Protein AF-A0AAN8IFZ0-F1 (afdb_monomer)

Mean predicted aligned error: 12.13 Å

Secondary structure (DSSP, 8-state):
-HHHHHHHHHHHHHH------S-HHHHT----S-HHHHHHHTS--SS------SS-TT-TTTT---GGGHHHHHHHHHHHHHHHHHHHHHHHHHHHHHTTS--PPPP--SSS-TT----SSTTHHHHHHH-TTHHHHSHHHHHHH-TTTTT--

InterPro domains:
  IPR000834 Peptidase M14, carboxypeptidase A [PF00246] (3-79)
  IPR000834 Peptidase M14, carboxypeptidase A [PS52035] (1-88)
  IPR003582 ShKT domain [PF01549] (116-153)
  IPR003582 ShKT domain [PS51670] (117-153)

pLDDT: mean 87.09, std 14.47, range [45.53, 98.75]

Nearest PDB structures (foldseek):
  1cps-assembly1_A  TM=9.658E-01  e=1.098E-03  Bos taurus
  1bav-assembly1_A  TM=9.737E-01  e=1.878E-03  Bos taurus
  7eqz-assembly1_A  TM=9.122E-01  e=1.313E-03  Aedes aegypti

Sequence (153 aa):
YDVGKKAARALEKVYGTKYVVGSGADTLYPASGGSEDWAKHAGGVKYVYLLELRPDEKNWDGFILGESELVPTARETWEGVKVVASAVLDRAKRRVETVDAPTAKRFRFGDGTEGSCYDLRHACKRWVSERPDLCRSVPIFMRENCAYSCGQC

Radius of gyration: 19.37 Å; Cα contacts (8 Å, |Δi|>4): 124; chains: 1; bounding box: 39×29×60 Å

Organism: Trichostrongylus colubriformis (NCBI:txid6319)

Solvent-accessible surface area (backbone atoms only — not comparable to full-atom values): 9373 Å² total; per-residue (Å²): 109,68,65,56,54,52,12,38,53,43,18,21,70,69,80,66,55,83,68,89,80,74,52,61,53,78,70,75,51,81,78,81,89,48,69,54,57,43,38,38,63,80,63,60,41,88,85,68,80,85,83,86,67,80,55,61,92,86,45,91,59,46,84,72,70,62,77,86,48,50,62,58,51,52,55,24,49,47,44,19,49,52,46,47,52,50,53,52,52,55,48,55,55,50,53,62,59,54,76,79,51,84,89,75,86,80,91,71,65,38,98,65,53,93,88,53,61,40,44,77,40,93,55,33,60,56,52,42,71,78,35,77,59,45,55,71,79,41,44,69,64,31,54,74,32,16,16,44,62,58,67,74,108

Structure (mmCIF, N/CA/C/O backbone):
data_AF-A0AAN8IFZ0-F1
#
_entry.id   AF-A0AAN8IFZ0-F1
#
loop_
_atom_site.group_PDB
_atom_site.id
_atom_site.type_symbol
_atom_site.label_atom_id
_atom_site.label_alt_id
_atom_site.label_comp_id
_atom_site.label_asym_id
_atom_site.label_entity_id
_atom_site.label_seq_id
_atom_site.pdbx_PDB_ins_code
_atom_site.Cartn_x
_atom_site.Cartn_y
_atom_site.Cartn_z
_atom_site.occupancy
_atom_site.B_iso_or_equiv
_atom_site.auth_seq_id
_atom_site.auth_comp_id
_atom_site.auth_asym_id
_atom_site.auth_atom_id
_atom_site.pdbx_PDB_model_num
ATOM 1 N N . TYR A 1 1 ? -2.164 1.411 -8.840 1.00 87.38 1 TYR A N 1
ATOM 2 C CA . TYR A 1 1 ? -2.540 0.984 -7.475 1.00 87.38 1 TYR A CA 1
ATOM 3 C C . TYR A 1 1 ? -4.020 1.246 -7.138 1.00 87.38 1 TYR A C 1
ATOM 5 O O . TYR A 1 1 ? -4.310 1.650 -6.021 1.00 87.38 1 TYR A O 1
ATOM 13 N N . ASP A 1 2 ? -4.986 1.021 -8.045 1.00 95.62 2 ASP A N 1
ATOM 14 C CA . ASP A 1 2 ? -6.397 1.400 -7.786 1.00 95.62 2 ASP A CA 1
ATOM 15 C C . ASP A 1 2 ? -7.014 0.676 -6.572 1.00 95.62 2 ASP A C 1
ATOM 17 O O . ASP A 1 2 ? -7.508 1.325 -5.653 1.00 95.62 2 ASP A O 1
ATOM 21 N N . VAL A 1 3 ? -6.894 -0.657 -6.516 1.00 97.81 3 VAL A N 1
ATOM 22 C CA . VAL A 1 3 ? -7.397 -1.468 -5.389 1.00 97.81 3 VAL A CA 1
ATOM 23 C C . VAL A 1 3 ? -6.746 -1.060 -4.063 1.00 97.81 3 VAL A C 1
ATOM 25 O O . VAL A 1 3 ? -7.451 -0.884 -3.077 1.00 97.81 3 VAL A O 1
ATOM 28 N N . GLY A 1 4 ? -5.430 -0.815 -4.050 1.00 97.75 4 GLY A N 1
ATOM 29 C CA . GLY A 1 4 ? -4.721 -0.356 -2.847 1.00 97.75 4 GLY A CA 1
ATOM 30 C C . GLY A 1 4 ? -5.204 1.018 -2.369 1.00 97.75 4 GLY A C 1
ATOM 31 O O . GLY A 1 4 ? -5.483 1.198 -1.191 1.00 97.75 4 GLY A O 1
ATOM 32 N N . LYS A 1 5 ? -5.413 1.973 -3.287 1.00 98.25 5 LYS A N 1
ATOM 33 C CA . LYS A 1 5 ? -5.970 3.296 -2.951 1.00 98.25 5 LYS A CA 1
ATOM 34 C C . LYS A 1 5 ? -7.407 3.206 -2.424 1.00 98.25 5 LYS A C 1
ATOM 36 O O . LYS A 1 5 ? -7.789 3.991 -1.564 1.00 98.25 5 LYS A O 1
ATOM 41 N N . LYS A 1 6 ? -8.218 2.275 -2.938 1.00 98.56 6 LYS A N 1
ATOM 42 C CA . LYS A 1 6 ? -9.567 2.007 -2.411 1.00 98.56 6 LYS A CA 1
ATOM 43 C C . LYS A 1 6 ? -9.509 1.407 -1.005 1.00 98.56 6 LYS A C 1
ATOM 45 O O . LYS A 1 6 ? -10.280 1.843 -0.159 1.00 98.56 6 LYS A O 1
ATOM 50 N N . ALA A 1 7 ? -8.591 0.472 -0.762 1.00 98.69 7 ALA A N 1
ATOM 51 C CA . ALA A 1 7 ? -8.379 -0.131 0.551 1.00 98.69 7 ALA A CA 1
ATOM 52 C C . ALA A 1 7 ? -7.940 0.913 1.591 1.00 98.69 7 ALA A C 1
ATOM 54 O O . ALA A 1 7 ? -8.575 1.020 2.634 1.00 98.69 7 ALA A O 1
ATOM 55 N N . ALA A 1 8 ? -6.952 1.755 1.266 1.00 98.44 8 ALA A N 1
ATOM 56 C CA . ALA A 1 8 ? -6.500 2.836 2.148 1.00 98.44 8 ALA A CA 1
ATOM 57 C C . ALA A 1 8 ? -7.627 3.826 2.492 1.00 98.44 8 ALA A C 1
ATOM 59 O O . ALA A 1 8 ? -7.792 4.187 3.650 1.00 98.44 8 ALA A O 1
ATOM 60 N N . ARG A 1 9 ? -8.471 4.201 1.519 1.00 98.69 9 ARG A N 1
ATOM 61 C CA . ARG A 1 9 ? -9.651 5.048 1.783 1.00 98.69 9 ARG A CA 1
ATOM 62 C C . ARG A 1 9 ? -10.714 4.366 2.644 1.00 98.69 9 ARG A C 1
ATOM 64 O O . ARG A 1 9 ? -11.462 5.057 3.324 1.00 98.69 9 ARG A O 1
ATOM 71 N N . ALA A 1 10 ? -10.869 3.046 2.549 1.00 98.75 10 ALA A N 1
ATOM 72 C CA . ALA A 1 10 ? -11.825 2.314 3.380 1.00 98.75 10 ALA A CA 1
ATOM 73 C C . ALA A 1 10 ? -11.352 2.265 4.837 1.00 98.75 10 ALA A C 1
ATOM 75 O O . ALA A 1 10 ? -12.145 2.529 5.734 1.00 98.75 10 ALA A O 1
ATOM 76 N N . LEU A 1 11 ? -10.055 2.022 5.036 1.00 98.56 11 LEU A N 1
ATOM 77 C CA . LEU A 1 11 ? -9.378 2.109 6.327 1.00 98.56 11 LEU A CA 1
ATOM 78 C C . LEU A 1 11 ? -9.510 3.518 6.931 1.00 98.56 11 LEU A C 1
ATOM 80 O O . LEU A 1 11 ? -10.009 3.664 8.045 1.00 98.56 11 LEU A O 1
ATOM 84 N N . GLU A 1 12 ? -9.156 4.561 6.172 1.00 98.50 12 GLU A N 1
ATOM 85 C CA . GLU A 1 12 ? -9.192 5.963 6.623 1.00 98.50 12 GLU A CA 1
ATOM 86 C C . GLU A 1 12 ? -10.583 6.389 7.115 1.00 98.50 12 GLU A C 1
ATOM 88 O O . GLU A 1 12 ? -10.699 7.158 8.062 1.00 98.50 12 GLU A O 1
ATOM 93 N N . LYS A 1 13 ? -11.663 5.858 6.533 1.00 98.62 13 LYS A N 1
ATOM 94 C CA . LYS A 1 13 ? -13.037 6.192 6.943 1.00 98.62 13 LYS A CA 1
ATOM 95 C C . LYS A 1 13 ? -13.406 5.740 8.357 1.00 98.62 13 LYS A C 1
ATOM 97 O O . LYS A 1 13 ? -14.404 6.233 8.873 1.00 98.62 13 LYS A O 1
ATOM 102 N N . VAL A 1 14 ? -12.667 4.805 8.959 1.00 98.44 14 VAL A N 1
ATOM 103 C CA . VAL A 1 14 ? -12.999 4.277 10.292 1.00 98.44 14 VAL A CA 1
ATOM 104 C C . VAL A 1 14 ? -12.571 5.253 11.386 1.00 98.44 14 VAL A C 1
ATOM 106 O O . VAL A 1 14 ? -13.395 5.639 12.212 1.00 98.44 14 VAL A O 1
ATOM 109 N N . TYR A 1 15 ? -11.301 5.670 11.373 1.00 98.12 15 TYR A N 1
ATOM 110 C CA . TYR A 1 15 ? -10.709 6.511 12.425 1.00 98.12 15 TYR A CA 1
ATOM 111 C C . TYR A 1 15 ? -9.914 7.719 11.902 1.00 98.12 15 TYR A C 1
ATOM 113 O O . TYR A 1 15 ? -9.351 8.466 12.694 1.00 98.12 15 TYR A O 1
ATOM 121 N N . GLY A 1 16 ? -9.853 7.937 10.586 1.00 97.94 16 GLY A N 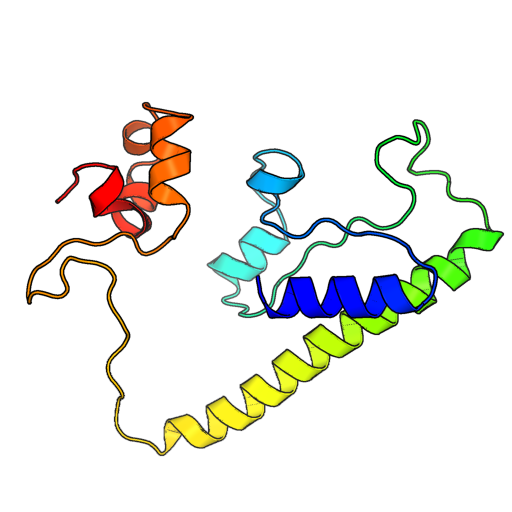1
ATOM 122 C CA . GLY A 1 16 ? -9.093 9.030 9.969 1.00 97.94 16 GLY A CA 1
ATOM 123 C C . GLY A 1 16 ? -7.606 8.739 9.746 1.00 97.94 16 GLY A C 1
ATOM 124 O O . GLY A 1 16 ? -6.882 9.629 9.298 1.00 97.94 16 GLY A O 1
ATOM 125 N N . THR A 1 17 ? -7.136 7.521 10.036 1.00 97.81 17 THR A N 1
ATOM 126 C CA . THR A 1 17 ? -5.735 7.120 9.833 1.00 97.81 17 THR A CA 1
ATOM 127 C C . THR A 1 17 ? -5.381 7.110 8.353 1.00 97.81 17 THR A C 1
ATOM 129 O O . THR A 1 17 ? -6.074 6.502 7.536 1.00 97.81 17 THR A O 1
ATOM 132 N N . LYS A 1 18 ? -4.271 7.757 7.997 1.00 96.56 18 LYS A N 1
ATOM 133 C CA . LYS A 1 18 ? -3.860 7.931 6.602 1.00 96.56 18 LYS A CA 1
ATOM 134 C C . LYS A 1 18 ? -2.711 7.002 6.257 1.00 96.56 18 LYS A C 1
ATOM 136 O O . LYS A 1 18 ? -1.632 7.121 6.821 1.00 96.56 18 LYS A O 1
ATOM 141 N N . TYR A 1 19 ? -2.942 6.127 5.285 1.00 96.38 19 TYR A N 1
ATOM 142 C CA . TYR A 1 19 ? -1.922 5.233 4.743 1.00 96.38 19 TYR A CA 1
ATOM 143 C C . TYR A 1 19 ? -1.427 5.748 3.393 1.00 96.38 19 TYR A C 1
ATOM 145 O O . TYR A 1 19 ? -2.210 6.198 2.550 1.00 96.38 19 TYR A O 1
ATOM 153 N N . VAL A 1 20 ? -0.121 5.630 3.165 1.00 94.88 20 VAL A N 1
ATOM 154 C CA . VAL A 1 20 ? 0.505 5.900 1.867 1.00 94.88 20 VAL A CA 1
ATOM 155 C C . VAL A 1 20 ? 0.437 4.634 1.009 1.00 94.88 20 VAL A C 1
ATOM 157 O O . VAL A 1 20 ? 0.594 3.523 1.501 1.00 94.88 20 VAL A O 1
ATOM 160 N N . VAL A 1 21 ? 0.173 4.786 -0.293 1.00 96.44 21 VAL A N 1
ATOM 161 C CA . VAL A 1 21 ? 0.052 3.654 -1.227 1.00 96.44 21 VAL A CA 1
ATOM 162 C C . VAL A 1 21 ? 1.020 3.820 -2.394 1.00 96.44 21 VAL A C 1
ATOM 164 O O . VAL A 1 21 ? 0.865 4.742 -3.199 1.00 96.44 21 VAL A O 1
ATOM 167 N N . GLY A 1 22 ? 1.931 2.862 -2.557 1.00 93.19 22 GLY A N 1
ATOM 168 C CA . GLY A 1 22 ? 2.889 2.790 -3.662 1.00 93.19 22 GLY A CA 1
ATOM 169 C C . GLY A 1 22 ? 3.602 1.437 -3.711 1.00 93.19 22 GLY A C 1
ATOM 170 O O . GLY A 1 22 ? 3.106 0.465 -3.141 1.00 93.19 22 GLY A O 1
ATOM 171 N N . SER A 1 23 ? 4.714 1.352 -4.444 1.00 91.62 23 SER A N 1
ATOM 172 C CA . SER A 1 23 ? 5.625 0.207 -4.315 1.00 91.62 23 SER A CA 1
ATOM 173 C C . SER A 1 23 ? 6.502 0.386 -3.077 1.00 91.62 23 SE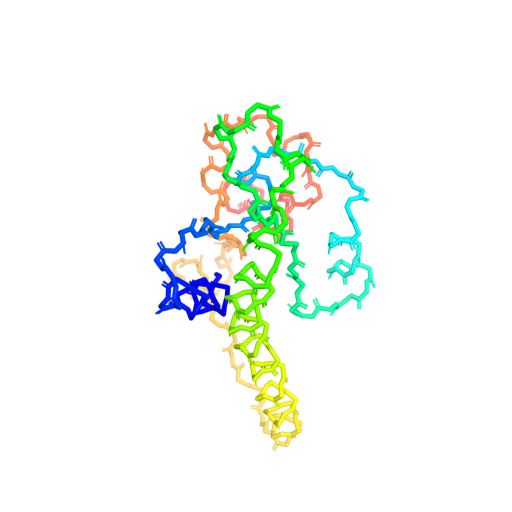R A C 1
ATOM 175 O O . SER A 1 23 ? 6.746 1.526 -2.692 1.00 91.62 23 SER A O 1
ATOM 177 N N . GLY A 1 24 ? 7.021 -0.704 -2.499 1.00 89.31 24 GLY A N 1
ATOM 178 C CA . GLY A 1 24 ? 7.938 -0.612 -1.354 1.00 89.31 24 GLY A CA 1
ATOM 179 C C . GLY A 1 24 ? 9.147 0.285 -1.643 1.00 89.31 24 GLY A C 1
ATOM 180 O O . GLY A 1 24 ? 9.499 1.124 -0.821 1.00 89.31 24 GLY A O 1
ATOM 181 N N . ALA A 1 25 ? 9.686 0.209 -2.865 1.00 86.25 25 ALA A N 1
ATOM 182 C CA . ALA A 1 25 ? 10.773 1.075 -3.314 1.00 86.25 25 ALA A CA 1
ATOM 183 C C . ALA A 1 25 ? 10.396 2.568 -3.369 1.00 86.25 25 ALA A C 1
ATOM 185 O O . ALA A 1 25 ? 11.254 3.407 -3.112 1.00 86.25 25 ALA A O 1
ATOM 186 N N . ASP A 1 26 ? 9.142 2.900 -3.702 1.00 84.38 26 ASP A N 1
ATOM 187 C CA . ASP A 1 26 ? 8.673 4.290 -3.791 1.00 84.38 26 ASP A CA 1
ATOM 188 C C . ASP A 1 26 ? 8.237 4.863 -2.431 1.00 84.38 26 ASP A C 1
ATOM 190 O O . ASP A 1 26 ? 8.277 6.078 -2.252 1.00 84.38 26 ASP A O 1
ATOM 194 N N . THR A 1 27 ? 7.734 4.026 -1.515 1.00 88.50 27 THR A N 1
ATOM 195 C CA . THR A 1 27 ? 7.139 4.481 -0.243 1.00 88.50 27 THR A CA 1
ATOM 196 C C . THR A 1 27 ? 8.056 4.341 0.958 1.00 88.50 27 THR A C 1
ATOM 198 O O . THR A 1 27 ? 7.840 5.039 1.938 1.00 88.50 27 THR A O 1
ATOM 201 N N . LEU A 1 28 ? 9.028 3.433 0.898 1.00 87.12 28 LEU A N 1
ATOM 202 C CA . LEU A 1 28 ? 9.994 3.195 1.965 1.00 87.12 28 LEU A CA 1
ATOM 203 C C . LEU A 1 28 ? 11.400 3.422 1.407 1.00 87.12 28 LEU A C 1
ATOM 205 O O . LEU A 1 28 ? 11.941 4.522 1.475 1.00 87.12 28 LEU A O 1
ATOM 209 N N . TYR A 1 29 ? 11.979 2.379 0.821 1.00 83.75 29 TYR A N 1
ATOM 210 C CA . TYR A 1 29 ? 13.287 2.393 0.186 1.00 83.75 29 TYR A CA 1
ATOM 211 C C . TYR A 1 29 ? 13.432 1.149 -0.704 1.00 83.75 29 TYR A C 1
ATOM 213 O O . TYR A 1 29 ? 12.734 0.151 -0.500 1.00 83.75 29 TYR A O 1
ATOM 221 N N . PRO A 1 30 ? 14.326 1.166 -1.707 1.00 86.44 30 PRO A N 1
ATOM 222 C CA . PRO A 1 30 ? 14.614 -0.022 -2.499 1.00 86.44 30 PRO A CA 1
ATOM 223 C C . PRO A 1 30 ? 15.175 -1.149 -1.623 1.00 86.44 30 PRO A C 1
ATOM 225 O O . PRO A 1 30 ? 16.239 -1.006 -1.024 1.00 86.44 30 PRO A O 1
ATOM 228 N N . ALA A 1 31 ? 14.481 -2.281 -1.603 1.00 87.88 3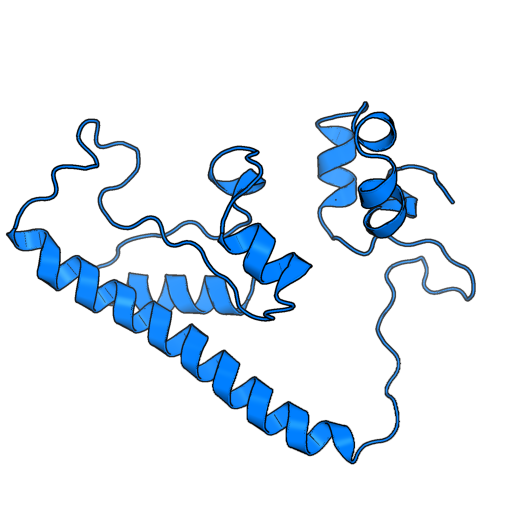1 ALA A N 1
ATOM 229 C CA . ALA A 1 31 ? 14.894 -3.506 -0.929 1.00 87.88 31 ALA A CA 1
ATOM 230 C C . ALA A 1 31 ? 14.695 -4.703 -1.870 1.00 87.88 31 ALA A C 1
ATOM 232 O O . ALA A 1 31 ? 13.931 -4.621 -2.832 1.00 87.88 31 ALA A O 1
ATOM 233 N N . SER A 1 32 ? 15.405 -5.803 -1.621 1.00 89.94 32 SER A N 1
ATOM 234 C CA . SER A 1 32 ? 15.284 -7.046 -2.387 1.00 89.94 32 SER A CA 1
ATOM 235 C C . SER A 1 32 ? 15.092 -8.243 -1.458 1.00 89.94 32 SER A C 1
ATOM 237 O O . SER A 1 32 ? 15.468 -8.205 -0.289 1.00 89.94 32 SER A O 1
ATOM 239 N N . GLY A 1 33 ? 14.490 -9.316 -1.979 1.00 92.25 33 GLY A N 1
ATOM 240 C CA . GLY A 1 33 ? 14.238 -10.543 -1.213 1.00 92.25 33 GLY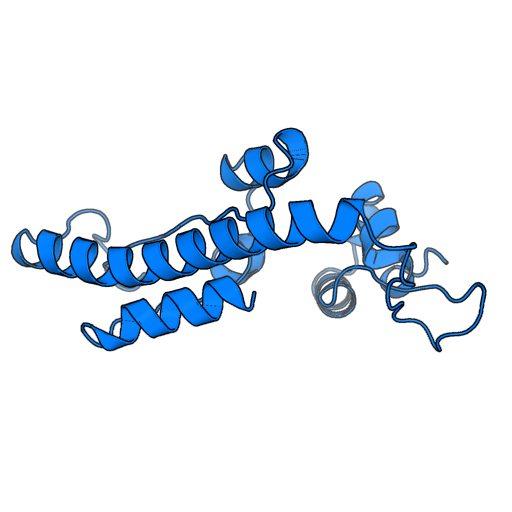 A CA 1
ATOM 241 C C . GLY A 1 33 ? 12.970 -10.517 -0.353 1.00 92.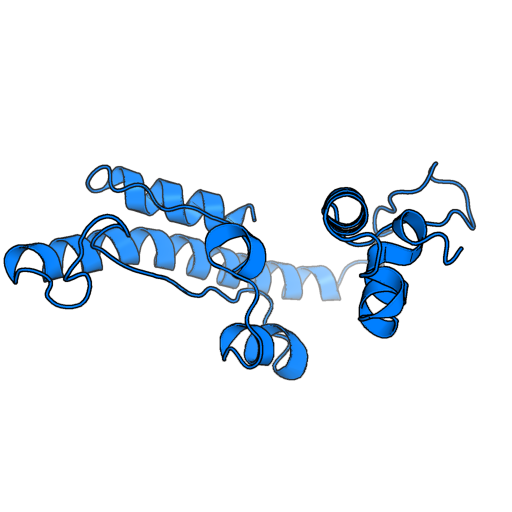25 33 GLY A C 1
ATOM 242 O O . GLY A 1 33 ? 12.751 -11.451 0.416 1.00 92.25 33 GLY A O 1
ATOM 243 N N . GLY A 1 34 ? 12.126 -9.490 -0.498 1.00 94.62 34 GLY A N 1
ATOM 244 C CA . GLY A 1 34 ? 10.830 -9.408 0.171 1.00 94.62 34 GLY A CA 1
ATOM 245 C C . GLY A 1 34 ? 9.899 -10.560 -0.218 1.00 94.62 34 GLY A C 1
ATOM 246 O O . GLY A 1 34 ? 9.851 -11.001 -1.373 1.00 94.62 34 GLY A O 1
ATOM 247 N N . SER A 1 35 ? 9.137 -11.056 0.757 1.00 96.94 35 SER A N 1
ATOM 248 C CA . SER A 1 35 ? 8.168 -12.142 0.552 1.00 96.94 35 SER A CA 1
ATOM 249 C C . SER A 1 35 ? 7.090 -11.774 -0.476 1.00 96.94 35 SER A C 1
ATOM 251 O O . SER A 1 35 ? 6.651 -12.606 -1.271 1.00 96.94 35 SER A O 1
ATOM 253 N N . GLU A 1 36 ? 6.709 -10.503 -0.503 1.00 95.88 36 GLU A N 1
ATOM 254 C CA . GLU A 1 36 ? 5.769 -9.882 -1.416 1.00 95.88 36 GLU A CA 1
ATOM 255 C C . GLU A 1 36 ? 6.301 -9.850 -2.852 1.00 95.88 36 GLU A C 1
ATOM 257 O O . GLU A 1 36 ? 5.562 -10.182 -3.781 1.00 95.88 36 GLU A O 1
ATOM 262 N N . ASP A 1 37 ? 7.586 -9.553 -3.047 1.00 94.56 37 ASP A N 1
ATOM 263 C CA . ASP A 1 37 ? 8.219 -9.587 -4.366 1.00 94.56 37 ASP A CA 1
ATOM 264 C C . ASP A 1 37 ? 8.308 -11.020 -4.890 1.00 94.56 37 ASP A C 1
ATOM 266 O O . ASP A 1 37 ? 7.974 -11.282 -6.051 1.00 94.56 37 ASP A O 1
ATOM 270 N N . TRP A 1 38 ? 8.667 -11.977 -4.027 1.00 96.25 38 TRP A N 1
ATOM 271 C CA . TRP A 1 38 ? 8.679 -13.394 -4.389 1.00 96.25 38 TRP A CA 1
ATOM 272 C C . TRP A 1 38 ? 7.274 -13.906 -4.736 1.00 96.25 38 TRP A C 1
ATOM 274 O O . TRP A 1 38 ? 7.075 -14.484 -5.808 1.00 96.25 38 TRP A O 1
ATOM 284 N N . ALA A 1 39 ? 6.271 -13.643 -3.891 1.00 97.31 39 ALA A N 1
ATOM 285 C CA . ALA A 1 39 ? 4.886 -14.047 -4.140 1.00 97.31 39 ALA A CA 1
ATOM 286 C C . ALA A 1 39 ? 4.345 -13.420 -5.432 1.00 97.31 39 ALA A C 1
ATOM 288 O O . ALA A 1 39 ? 3.573 -14.040 -6.174 1.00 97.31 39 ALA A O 1
ATOM 289 N N . LYS A 1 40 ? 4.774 -12.189 -5.728 1.00 94.56 40 LYS A N 1
ATOM 290 C CA . LYS A 1 40 ? 4.390 -11.475 -6.936 1.00 94.56 40 LYS A CA 1
ATOM 291 C C . LYS A 1 40 ? 5.034 -12.051 -8.193 1.00 94.56 40 LYS A C 1
ATOM 293 O O . LYS A 1 40 ? 4.338 -12.206 -9.199 1.00 94.56 40 LYS A O 1
ATOM 298 N N . HIS A 1 41 ? 6.338 -12.309 -8.151 1.00 92.69 41 HIS A N 1
ATOM 299 C CA . HIS A 1 41 ? 7.122 -12.743 -9.301 1.00 92.69 41 HIS A CA 1
ATOM 300 C C . HIS A 1 41 ? 7.080 -14.262 -9.482 1.00 92.69 41 HIS A C 1
ATOM 302 O O . HIS A 1 41 ? 6.518 -14.739 -10.465 1.00 92.69 41 HIS A O 1
ATOM 308 N N . ALA A 1 42 ? 7.618 -15.016 -8.523 1.00 93.38 42 ALA A N 1
ATOM 309 C CA . ALA A 1 42 ? 7.705 -16.472 -8.588 1.00 93.38 42 ALA A CA 1
ATOM 310 C C . ALA A 1 42 ? 6.343 -17.140 -8.349 1.00 93.38 42 ALA A C 1
ATOM 312 O O . ALA A 1 42 ? 5.970 -18.066 -9.064 1.00 93.38 42 ALA A O 1
ATOM 313 N N . GLY A 1 43 ? 5.566 -16.635 -7.385 1.00 92.50 43 GLY A N 1
ATOM 314 C CA . GLY A 1 43 ? 4.231 -17.161 -7.077 1.00 92.50 43 GLY A CA 1
ATOM 315 C C . GLY A 1 43 ? 3.137 -16.750 -8.073 1.00 92.50 43 GLY A C 1
ATOM 316 O O . GLY A 1 43 ? 2.027 -17.279 -8.027 1.00 92.50 43 GLY A O 1
ATOM 317 N N . GLY A 1 44 ? 3.406 -15.785 -8.961 1.00 92.38 44 GLY A N 1
ATOM 318 C CA . GLY A 1 44 ? 2.442 -15.300 -9.955 1.00 92.38 44 GLY A CA 1
ATOM 319 C C . GLY A 1 44 ? 1.173 -14.661 -9.367 1.00 92.38 44 GLY A C 1
ATOM 320 O O . GLY A 1 44 ? 0.170 -14.496 -10.074 1.00 92.38 44 GLY A O 1
ATOM 321 N N . VAL A 1 45 ? 1.172 -14.286 -8.082 1.00 96.00 45 VAL A N 1
ATOM 322 C CA . VAL A 1 45 ? -0.026 -13.792 -7.396 1.00 96.00 45 VAL A CA 1
ATOM 323 C C . VAL A 1 45 ? -0.387 -12.389 -7.899 1.00 96.00 45 VAL A C 1
ATOM 325 O O . VAL A 1 45 ? 0.423 -11.458 -7.977 1.00 96.00 45 VAL A O 1
ATOM 328 N N . LYS A 1 46 ? -1.650 -12.192 -8.299 1.00 94.31 46 LYS A N 1
ATOM 329 C CA . LYS A 1 46 ? -2.070 -10.913 -8.899 1.00 94.31 46 LYS A CA 1
ATOM 330 C C . LYS A 1 46 ? -2.149 -9.784 -7.872 1.00 94.31 46 LYS A C 1
ATOM 332 O O . LYS A 1 46 ? -1.709 -8.674 -8.182 1.00 94.31 46 LYS A O 1
ATOM 337 N N . TYR A 1 47 ? -2.717 -10.059 -6.708 1.00 96.56 47 TYR A N 1
ATOM 338 C CA . TYR A 1 47 ? -2.920 -9.096 -5.634 1.00 96.56 47 TYR A CA 1
ATOM 339 C C . TYR A 1 47 ? -1.985 -9.463 -4.490 1.00 96.56 47 TYR A C 1
ATOM 341 O O . TYR A 1 47 ? -2.197 -10.472 -3.833 1.00 96.56 47 TYR A O 1
ATOM 349 N N . VAL A 1 48 ? -0.933 -8.671 -4.317 1.00 97.19 48 VAL A N 1
ATOM 350 C CA . VAL A 1 48 ? 0.060 -8.834 -3.257 1.00 97.19 48 VAL A CA 1
ATOM 351 C C . VAL A 1 48 ? 0.254 -7.463 -2.634 1.00 97.19 48 VAL A C 1
ATOM 353 O O . VAL A 1 48 ? 0.356 -6.476 -3.368 1.00 97.19 48 VAL A O 1
ATOM 356 N N . TYR A 1 49 ? 0.235 -7.413 -1.308 1.00 97.31 49 TYR A N 1
ATOM 357 C CA . TYR A 1 49 ? 0.352 -6.194 -0.524 1.00 97.31 49 TYR A CA 1
ATOM 358 C C . TYR A 1 49 ? 1.180 -6.496 0.717 1.00 97.31 49 TYR A C 1
ATOM 360 O O . TYR A 1 49 ? 0.963 -7.523 1.356 1.00 97.31 49 TYR A O 1
ATOM 368 N N . LEU A 1 50 ? 2.080 -5.579 1.045 1.00 96.94 50 LEU A N 1
ATOM 369 C CA . LEU A 1 50 ? 2.714 -5.475 2.348 1.00 96.94 50 LEU A CA 1
ATOM 370 C C . LEU A 1 50 ? 2.006 -4.335 3.087 1.00 96.94 50 LEU A C 1
ATOM 372 O O . LEU A 1 50 ? 1.728 -3.296 2.481 1.00 96.94 50 LEU A O 1
ATOM 376 N N . LEU A 1 51 ? 1.649 -4.556 4.351 1.00 96.81 51 LEU A N 1
ATOM 377 C CA . LEU A 1 51 ? 1.011 -3.549 5.194 1.00 96.81 51 LEU A CA 1
ATOM 378 C C . LEU A 1 51 ? 1.942 -3.213 6.355 1.00 96.81 51 LEU A C 1
ATOM 380 O O . LEU A 1 51 ? 2.209 -4.078 7.182 1.00 96.81 51 LEU A O 1
ATOM 384 N N . GLU A 1 52 ? 2.363 -1.956 6.420 1.00 95.88 52 GLU A N 1
ATOM 385 C CA . GLU A 1 52 ? 2.974 -1.364 7.611 1.00 95.88 52 GLU A CA 1
ATOM 386 C C . GLU A 1 52 ? 1.854 -0.705 8.418 1.00 95.88 52 GLU A C 1
ATOM 388 O O . GLU A 1 52 ? 1.165 0.175 7.897 1.00 95.88 52 GLU A O 1
ATOM 393 N N . LEU A 1 53 ? 1.593 -1.203 9.629 1.00 97.12 53 LEU A N 1
ATOM 394 C CA . LEU A 1 53 ? 0.463 -0.766 10.456 1.00 97.12 53 LEU A CA 1
ATOM 395 C C . LEU A 1 53 ? 0.801 0.501 11.262 1.00 97.12 53 LEU A C 1
ATOM 397 O O . LEU A 1 53 ? 1.820 1.143 11.035 1.00 97.12 53 LEU A O 1
ATOM 401 N N . ARG A 1 54 ? -0.074 0.875 12.204 1.00 96.19 54 ARG A N 1
ATOM 402 C CA . ARG A 1 54 ? 0.222 1.913 13.201 1.00 96.19 54 ARG A CA 1
ATOM 403 C C . ARG A 1 54 ? 1.432 1.522 14.071 1.00 96.19 54 ARG A C 1
ATOM 405 O O . ARG A 1 54 ? 1.632 0.327 14.300 1.00 96.19 54 ARG A O 1
ATOM 412 N N . PRO A 1 55 ? 2.128 2.505 14.668 1.00 95.00 55 PRO A N 1
ATOM 413 C CA . PRO A 1 55 ? 1.950 3.950 14.505 1.00 95.00 55 PRO A CA 1
ATOM 414 C C . PRO A 1 55 ? 2.630 4.468 13.224 1.00 95.00 55 PRO A C 1
ATOM 416 O O . PRO A 1 55 ? 3.167 3.691 12.444 1.00 95.00 55 PRO A O 1
ATOM 419 N N . ASP A 1 56 ? 2.568 5.778 12.966 1.00 90.44 56 ASP A N 1
ATOM 420 C CA . ASP A 1 56 ? 3.285 6.347 11.820 1.00 90.44 56 ASP A CA 1
ATOM 421 C C . ASP A 1 56 ? 4.811 6.369 12.041 1.00 90.44 56 ASP A C 1
ATOM 423 O O . ASP A 1 56 ? 5.306 6.253 13.165 1.00 90.44 56 ASP A O 1
ATOM 427 N N . GLU A 1 57 ? 5.561 6.573 10.957 1.00 86.31 57 GLU A N 1
ATOM 428 C CA . GLU A 1 57 ? 7.034 6.593 10.938 1.00 86.31 57 GLU A CA 1
ATOM 429 C C . GLU A 1 57 ? 7.680 7.661 11.841 1.00 86.31 57 GLU A C 1
ATOM 431 O O . GLU A 1 57 ? 8.889 7.635 12.063 1.00 86.31 57 GLU A O 1
ATOM 436 N N . LYS A 1 58 ? 6.903 8.620 12.364 1.00 87.31 58 LYS A N 1
ATOM 437 C CA . LYS A 1 58 ? 7.411 9.680 13.249 1.00 87.31 58 LYS A CA 1
ATOM 438 C C . LYS A 1 58 ? 7.541 9.207 14.694 1.00 87.31 58 LYS A C 1
ATOM 440 O O . LYS A 1 58 ? 8.141 9.909 15.510 1.00 87.31 58 LYS A O 1
ATOM 445 N N . ASN A 1 59 ? 6.980 8.046 15.023 1.00 88.06 59 ASN A N 1
ATOM 446 C CA . ASN A 1 59 ? 7.086 7.451 16.346 1.00 88.06 59 ASN A CA 1
ATOM 447 C C . ASN A 1 59 ? 8.369 6.624 16.453 1.00 88.06 59 ASN A C 1
ATOM 449 O O . ASN A 1 59 ? 8.505 5.567 15.846 1.00 88.06 59 ASN A O 1
ATOM 453 N N . TRP A 1 60 ? 9.310 7.121 17.259 1.00 82.94 60 TRP A N 1
ATOM 454 C CA . TRP A 1 60 ? 10.639 6.529 17.443 1.00 82.94 60 TRP A CA 1
ATOM 455 C C . TRP A 1 60 ? 10.611 5.113 18.038 1.00 82.94 60 TRP A C 1
ATOM 457 O O . TRP A 1 60 ? 11.522 4.332 17.780 1.00 82.94 60 TRP A O 1
ATOM 467 N N . ASP A 1 61 ? 9.560 4.781 18.789 1.00 84.94 61 ASP A N 1
ATOM 468 C CA . ASP A 1 61 ? 9.310 3.445 19.332 1.00 84.94 61 ASP A CA 1
ATOM 469 C C . ASP A 1 61 ? 8.141 2.768 18.600 1.00 84.94 61 ASP A C 1
ATOM 471 O O . ASP A 1 61 ? 7.160 2.320 19.190 1.00 84.94 61 ASP A O 1
ATOM 475 N N . GLY A 1 62 ? 8.211 2.753 17.265 1.00 86.81 62 GLY A N 1
ATOM 476 C CA . GLY A 1 62 ? 7.128 2.278 16.400 1.00 86.81 62 GLY A CA 1
ATOM 477 C C . GLY A 1 62 ? 6.735 0.809 16.599 1.00 86.81 62 GLY A C 1
ATOM 478 O O . GLY A 1 62 ? 5.679 0.392 16.135 1.00 86.81 62 GLY A O 1
ATOM 479 N N . PHE A 1 63 ? 7.545 0.023 17.312 1.00 92.38 63 PHE A N 1
ATOM 480 C CA . PHE A 1 63 ? 7.229 -1.368 17.642 1.00 92.38 63 PHE A CA 1
ATOM 481 C C . PHE A 1 63 ? 6.442 -1.519 18.949 1.00 92.38 63 PHE A C 1
ATOM 483 O O . PHE A 1 63 ? 5.768 -2.535 19.133 1.00 92.38 63 PHE A O 1
ATOM 490 N N . ILE A 1 64 ? 6.496 -0.533 19.851 1.00 93.50 64 ILE A N 1
ATOM 491 C CA . ILE A 1 64 ? 5.769 -0.560 21.123 1.00 93.50 64 ILE A CA 1
ATOM 492 C C . ILE A 1 64 ? 4.479 0.249 20.967 1.00 93.50 64 ILE A C 1
ATOM 494 O O . ILE A 1 64 ? 4.403 1.446 21.240 1.00 93.50 64 ILE A O 1
ATOM 498 N N . LEU A 1 65 ? 3.432 -0.439 20.514 1.00 93.75 65 LEU A N 1
ATOM 499 C CA . LEU A 1 65 ? 2.097 0.129 20.360 1.00 93.75 65 LEU A CA 1
ATOM 500 C C . LEU A 1 65 ? 1.278 -0.044 21.652 1.00 93.75 65 LEU A C 1
ATOM 502 O O . LEU A 1 65 ? 1.239 -1.127 22.237 1.00 93.75 65 LEU A O 1
ATOM 506 N N . GLY A 1 66 ? 0.593 1.015 22.089 1.00 93.31 66 GLY A N 1
ATOM 507 C CA . GLY A 1 66 ? -0.273 0.966 23.270 1.00 93.31 66 GLY A CA 1
ATOM 508 C C . GLY A 1 66 ? -1.441 -0.013 23.106 1.00 93.31 66 GLY A C 1
ATOM 509 O O . GLY A 1 66 ? -2.038 -0.113 22.036 1.00 93.31 66 GLY A O 1
ATOM 510 N N . GLU A 1 67 ? -1.820 -0.703 24.184 1.00 96.12 67 GLU A N 1
ATOM 511 C CA . GLU A 1 67 ? -2.881 -1.725 24.162 1.00 96.12 67 GLU A CA 1
ATOM 512 C C . GLU A 1 67 ? -4.223 -1.189 23.626 1.00 96.12 67 GLU A C 1
ATOM 514 O O . GLU A 1 67 ? -4.933 -1.876 22.887 1.00 96.12 67 GLU A O 1
ATOM 519 N N . SER A 1 68 ? -4.542 0.078 23.916 1.00 96.88 68 SER A N 1
ATOM 520 C CA . SER A 1 68 ? -5.754 0.749 23.428 1.00 96.88 68 SER A CA 1
ATOM 521 C C . SER A 1 68 ? -5.821 0.877 21.903 1.00 96.88 68 SER A C 1
ATOM 523 O O . SER A 1 68 ? -6.911 1.055 21.366 1.00 96.88 68 SER A O 1
ATOM 525 N N . GLU A 1 69 ? -4.690 0.771 21.203 1.00 96.50 69 GLU A N 1
ATOM 526 C CA . GLU A 1 69 ? -4.582 0.906 19.748 1.00 96.50 69 GLU A CA 1
ATOM 527 C C . GLU A 1 69 ? -4.691 -0.437 19.010 1.00 96.50 69 GLU A C 1
ATOM 529 O O . GLU A 1 69 ? -4.869 -0.448 17.790 1.00 96.50 69 GLU A O 1
ATOM 534 N N . LEU A 1 70 ? -4.664 -1.576 19.716 1.00 97.12 70 LEU A N 1
ATOM 535 C CA . LEU A 1 70 ? -4.718 -2.907 19.097 1.00 97.12 70 LEU A CA 1
ATOM 536 C C . LEU A 1 70 ? -6.035 -3.138 18.343 1.00 97.12 70 LEU A C 1
ATOM 538 O O . LEU A 1 70 ? -6.044 -3.450 17.150 1.00 97.12 70 LEU A O 1
ATOM 542 N N . VAL A 1 71 ? -7.168 -2.951 19.028 1.00 98.50 71 VAL A N 1
ATOM 543 C CA . VAL A 1 71 ? -8.500 -3.137 18.429 1.00 98.50 71 VAL A CA 1
ATOM 544 C C . VAL A 1 71 ? -8.789 -2.087 17.346 1.00 98.50 71 VAL A C 1
ATOM 546 O O . VAL A 1 71 ? -9.276 -2.485 16.283 1.00 98.50 71 VAL A O 1
ATOM 549 N N . PRO A 1 72 ? -8.488 -0.785 17.538 1.00 98.38 72 PRO A N 1
ATOM 550 C CA . PRO A 1 72 ? -8.594 0.208 16.472 1.00 98.38 72 PRO A CA 1
ATOM 551 C C . PRO A 1 72 ? -7.786 -0.151 15.221 1.00 98.38 72 PRO A C 1
ATOM 553 O O . PRO A 1 72 ? -8.349 -0.148 14.125 1.00 98.38 72 PRO A O 1
ATOM 556 N N . THR A 1 73 ? -6.516 -0.541 15.380 1.00 98.38 73 THR A N 1
ATOM 557 C CA . THR A 1 73 ? -5.636 -0.927 14.264 1.00 98.38 73 THR A CA 1
ATOM 558 C C . THR A 1 73 ? -6.209 -2.117 13.500 1.00 98.38 73 THR A C 1
ATOM 560 O O . THR A 1 73 ? -6.312 -2.083 12.273 1.00 98.38 73 THR A O 1
ATOM 563 N N . ALA A 1 74 ? -6.658 -3.158 14.208 1.00 98.50 74 ALA A N 1
ATOM 564 C CA . ALA A 1 74 ? -7.263 -4.327 13.577 1.00 98.50 74 ALA A CA 1
ATOM 565 C C . ALA A 1 74 ? -8.560 -3.975 12.825 1.00 98.50 74 ALA A C 1
ATOM 567 O O . ALA A 1 74 ? -8.748 -4.406 11.685 1.00 98.50 74 ALA A O 1
ATOM 568 N N . ARG A 1 75 ? -9.444 -3.168 13.432 1.00 98.75 75 ARG A N 1
ATOM 569 C CA . ARG A 1 75 ? -10.731 -2.773 12.830 1.00 98.75 75 ARG A CA 1
ATOM 570 C C . ARG A 1 75 ? -10.553 -1.982 11.544 1.00 98.75 75 ARG A C 1
ATOM 572 O O . ARG A 1 75 ? -11.202 -2.302 10.552 1.00 98.75 75 ARG A O 1
ATOM 579 N N . GLU A 1 76 ? -9.689 -0.972 11.539 1.00 98.62 76 GLU A N 1
ATOM 580 C CA . GLU A 1 76 ? -9.485 -0.170 10.331 1.00 98.62 76 GLU A CA 1
ATOM 581 C C . GLU A 1 76 ? -8.773 -0.969 9.233 1.00 98.62 76 GLU A C 1
ATOM 583 O O . GLU A 1 76 ? -9.172 -0.918 8.067 1.00 98.62 76 GLU A O 1
ATOM 588 N N . THR A 1 77 ? -7.778 -1.780 9.605 1.00 98.69 77 THR A N 1
ATOM 589 C CA . THR A 1 77 ? -7.037 -2.622 8.657 1.00 98.69 77 THR A CA 1
ATOM 590 C C . THR A 1 77 ? -7.972 -3.612 7.974 1.00 98.69 77 THR A C 1
ATOM 592 O O . THR A 1 77 ? -7.885 -3.831 6.761 1.00 98.69 77 THR A O 1
ATOM 595 N N . TRP A 1 78 ? -8.929 -4.164 8.724 1.00 98.75 78 TRP A N 1
ATOM 596 C CA . TRP A 1 78 ? -9.918 -5.095 8.197 1.00 98.75 78 TRP A CA 1
ATOM 597 C C . TRP A 1 78 ? -10.791 -4.491 7.088 1.00 98.75 78 TRP A C 1
ATOM 599 O O . TRP A 1 78 ? -11.082 -5.170 6.100 1.00 98.75 78 TRP A O 1
ATOM 609 N N . GLU A 1 79 ? -11.158 -3.209 7.178 1.00 98.75 79 GLU A N 1
ATOM 610 C CA . GLU A 1 79 ? -11.890 -2.530 6.100 1.00 98.75 79 GLU A CA 1
ATOM 611 C C . GLU A 1 79 ? -11.077 -2.478 4.799 1.00 98.75 79 GLU A C 1
ATOM 613 O O . GLU A 1 79 ? -11.619 -2.713 3.715 1.00 98.75 79 GLU A O 1
ATOM 618 N N . GLY A 1 80 ? -9.761 -2.266 4.895 1.00 98.50 80 GLY A N 1
ATOM 619 C CA . GLY A 1 80 ? -8.853 -2.353 3.752 1.00 98.50 80 GLY A CA 1
ATOM 620 C C . GLY A 1 80 ? -8.754 -3.771 3.175 1.00 98.50 80 GLY A C 1
ATOM 621 O O . GLY A 1 80 ? -8.859 -3.961 1.957 1.00 98.50 80 GLY A O 1
ATOM 622 N N . VAL A 1 81 ? -8.617 -4.783 4.037 1.00 98.62 81 VAL A N 1
ATOM 623 C CA . VAL A 1 81 ? -8.533 -6.201 3.637 1.00 98.62 81 VAL A CA 1
ATOM 624 C C . VAL A 1 81 ? -9.789 -6.643 2.883 1.00 98.62 81 VAL A C 1
ATOM 626 O O . VAL A 1 81 ? -9.678 -7.267 1.825 1.00 98.62 81 VAL A O 1
ATOM 629 N N . LYS A 1 82 ? -10.987 -6.261 3.348 1.00 98.69 82 LYS A N 1
ATOM 630 C CA . LYS A 1 82 ? -12.254 -6.569 2.659 1.00 98.69 82 LYS A CA 1
ATOM 631 C C . LYS A 1 82 ? -12.307 -6.023 1.231 1.00 98.69 82 LYS A C 1
ATOM 633 O O . LYS A 1 82 ? -12.837 -6.694 0.341 1.00 98.69 82 LYS A O 1
ATOM 638 N N . VAL A 1 83 ? -11.739 -4.840 0.978 1.00 98.69 83 VAL A N 1
ATOM 639 C CA . VAL A 1 83 ? -11.664 -4.266 -0.378 1.00 98.69 83 VAL A CA 1
ATOM 640 C C . VAL A 1 83 ? -10.793 -5.128 -1.290 1.00 98.69 83 VAL A C 1
ATOM 642 O O . VAL A 1 83 ? -11.180 -5.415 -2.426 1.00 98.69 83 VAL A O 1
ATOM 645 N N . VAL A 1 84 ? -9.633 -5.572 -0.802 1.00 98.31 84 VAL A N 1
ATOM 646 C CA . VAL A 1 84 ? -8.741 -6.452 -1.568 1.00 98.31 84 VAL A CA 1
ATOM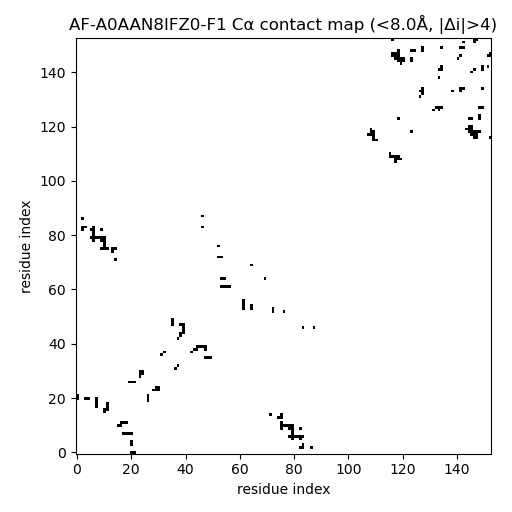 647 C C . VAL A 1 84 ? -9.401 -7.808 -1.811 1.00 98.31 84 VAL A C 1
ATOM 649 O O . VAL A 1 84 ? -9.410 -8.277 -2.949 1.00 98.31 84 VAL A O 1
ATOM 652 N N . ALA A 1 85 ? -10.010 -8.406 -0.785 1.00 98.31 85 ALA A N 1
ATOM 653 C CA . ALA A 1 85 ? -10.729 -9.673 -0.900 1.00 98.31 85 ALA A CA 1
ATOM 654 C C . ALA A 1 85 ? -11.862 -9.593 -1.937 1.00 98.31 85 ALA A C 1
ATOM 656 O O . ALA A 1 85 ? -11.974 -10.457 -2.805 1.00 98.31 85 ALA A O 1
ATOM 657 N N . SER A 1 86 ? -12.639 -8.508 -1.926 1.00 98.25 86 SER A N 1
ATOM 658 C CA . SER A 1 86 ? -13.685 -8.267 -2.928 1.00 98.25 86 SER A CA 1
ATOM 659 C C . SER A 1 86 ? -13.100 -8.178 -4.342 1.00 98.25 86 SER A C 1
ATOM 661 O O . SER A 1 86 ? -13.595 -8.826 -5.262 1.00 98.25 86 SER A O 1
ATOM 663 N N . ALA A 1 87 ? -11.979 -7.470 -4.521 1.00 97.25 87 ALA A N 1
ATOM 664 C CA . ALA A 1 87 ? -11.301 -7.387 -5.815 1.00 97.25 87 ALA A CA 1
ATOM 665 C C . ALA A 1 87 ? -10.767 -8.748 -6.306 1.00 97.25 87 ALA A C 1
ATOM 667 O O . ALA A 1 87 ? -10.783 -9.015 -7.513 1.00 97.25 87 ALA A O 1
ATOM 668 N N . VAL A 1 88 ? -10.311 -9.611 -5.391 1.00 96.75 88 VAL A N 1
ATOM 669 C CA . VAL A 1 88 ? -9.911 -10.995 -5.689 1.00 96.75 88 VAL A CA 1
ATOM 670 C C . VAL A 1 88 ? -11.115 -11.804 -6.173 1.00 96.75 88 VAL A C 1
ATOM 672 O O . VAL A 1 88 ? -11.029 -12.427 -7.233 1.00 96.75 88 VAL A O 1
ATOM 675 N N . LEU A 1 89 ? -12.240 -11.756 -5.453 1.00 96.62 89 LEU A N 1
ATOM 676 C CA . LEU A 1 89 ? -13.470 -12.468 -5.815 1.00 96.62 89 LEU A CA 1
ATOM 677 C C . LEU A 1 89 ? -14.017 -12.006 -7.169 1.00 96.62 89 LEU A C 1
ATOM 679 O O . LEU A 1 89 ? -14.299 -12.829 -8.039 1.00 96.62 89 LEU A O 1
ATOM 683 N N . ASP A 1 90 ? -14.088 -10.697 -7.395 1.00 95.31 90 ASP A N 1
ATOM 684 C CA . ASP A 1 90 ? -14.529 -10.126 -8.669 1.00 95.31 90 ASP A CA 1
ATOM 685 C C . ASP A 1 90 ? -13.614 -10.537 -9.822 1.00 95.31 90 ASP A C 1
ATOM 687 O O . ASP A 1 90 ? -14.058 -10.785 -10.944 1.00 95.31 90 ASP A O 1
ATOM 691 N N . ARG A 1 91 ? -12.305 -10.617 -9.562 1.00 91.88 91 ARG A N 1
ATOM 692 C CA . ARG A 1 91 ? -11.352 -11.109 -10.553 1.00 91.88 91 ARG A CA 1
ATOM 693 C C . ARG A 1 91 ? -11.574 -12.588 -10.855 1.00 91.88 91 ARG A C 1
ATOM 695 O O . ARG A 1 91 ? -11.448 -12.961 -12.020 1.00 91.88 91 ARG A O 1
ATOM 702 N N . ALA A 1 92 ? -11.833 -13.409 -9.842 1.00 90.62 92 ALA A N 1
ATOM 703 C CA . ALA A 1 92 ? -12.091 -14.830 -10.026 1.00 90.62 92 ALA A CA 1
ATOM 704 C C . ALA A 1 92 ? -13.336 -15.044 -10.898 1.00 90.62 92 ALA A C 1
ATOM 706 O O . ALA A 1 92 ? -13.247 -15.768 -11.884 1.00 90.62 92 ALA A O 1
ATOM 707 N N . LYS A 1 93 ? -14.426 -14.313 -10.623 1.00 90.69 93 LYS A N 1
ATOM 708 C CA . LYS A 1 93 ? -15.655 -14.323 -11.438 1.00 90.69 93 LYS A CA 1
ATOM 709 C C . LYS A 1 93 ? -15.388 -13.929 -12.894 1.00 90.69 93 LYS A C 1
ATOM 711 O O . LYS A 1 93 ? -15.674 -14.704 -13.797 1.00 90.69 93 LYS A O 1
ATOM 716 N N . ARG A 1 94 ? -14.714 -12.795 -13.129 1.00 83.50 94 ARG A N 1
ATOM 717 C CA . ARG A 1 94 ? -14.354 -12.354 -14.492 1.00 83.50 94 ARG A CA 1
ATOM 718 C C . ARG A 1 94 ? -13.435 -13.326 -15.224 1.00 83.50 94 ARG A C 1
ATOM 720 O O . ARG A 1 94 ? -13.475 -13.402 -16.442 1.00 83.50 94 ARG A O 1
ATOM 727 N N . ARG A 1 95 ? -12.556 -14.041 -14.511 1.00 71.00 95 ARG A N 1
ATOM 728 C CA . ARG A 1 95 ? -11.674 -15.031 -15.142 1.00 71.00 95 ARG A CA 1
ATOM 729 C C . ARG A 1 95 ? -12.485 -16.187 -15.722 1.00 71.00 95 ARG A C 1
ATOM 731 O O . ARG A 1 95 ? -12.112 -16.653 -16.789 1.00 71.00 95 ARG A O 1
ATOM 738 N N . VAL A 1 96 ? -13.563 -16.594 -15.049 1.00 63.75 96 VAL A N 1
ATOM 739 C CA . VAL A 1 96 ? -14.511 -17.585 -15.575 1.00 63.75 96 VAL A CA 1
ATOM 740 C C . VAL A 1 96 ? -15.155 -17.048 -16.856 1.00 63.75 96 VAL A C 1
ATOM 742 O O . VAL A 1 96 ? -15.073 -17.707 -17.878 1.00 63.75 96 VAL A O 1
ATOM 745 N N . GLU A 1 97 ? -15.639 -15.803 -16.852 1.00 59.03 97 GLU A N 1
ATOM 746 C CA . GLU A 1 97 ? -16.273 -15.178 -18.029 1.00 59.03 97 GLU A CA 1
ATOM 747 C C . GLU A 1 97 ? -15.317 -14.985 -19.228 1.00 59.03 97 GLU A C 1
ATOM 749 O O . GLU A 1 97 ? -15.715 -15.129 -20.379 1.00 59.03 97 GLU A O 1
ATOM 754 N N . THR A 1 98 ? -14.039 -14.652 -18.994 1.00 55.16 98 THR A N 1
ATOM 755 C CA . THR A 1 98 ? -13.072 -14.376 -20.080 1.00 55.16 98 THR A CA 1
ATOM 756 C C . THR A 1 98 ? -12.525 -15.615 -20.787 1.00 55.16 98 THR A C 1
ATOM 758 O O . THR A 1 98 ? -11.920 -15.464 -21.844 1.00 55.16 98 THR A O 1
ATOM 761 N N . VAL A 1 99 ? -12.687 -16.816 -20.221 1.00 55.38 99 VAL A N 1
ATOM 762 C CA . VAL A 1 99 ? -12.312 -18.062 -20.919 1.00 55.38 99 VAL A CA 1
ATOM 763 C C . VAL A 1 99 ? -13.235 -18.305 -22.124 1.00 55.38 99 VAL A C 1
ATOM 765 O O . VAL A 1 99 ? -12.806 -18.927 -23.091 1.00 55.38 99 VAL A O 1
ATOM 768 N N . ASP A 1 100 ? -14.425 -17.697 -22.124 1.00 52.19 100 ASP A N 1
ATOM 769 C CA . ASP A 1 100 ? -15.455 -17.883 -23.150 1.00 52.19 100 ASP A CA 1
ATOM 770 C C . ASP A 1 100 ? -15.530 -16.740 -24.189 1.00 52.19 100 ASP A C 1
ATOM 772 O O . ASP A 1 100 ? -16.400 -16.749 -25.059 1.00 52.19 100 ASP A O 1
ATOM 776 N N . ALA A 1 101 ? -14.631 -15.745 -24.139 1.00 47.91 101 ALA A N 1
ATOM 777 C CA . ALA A 1 101 ? -14.671 -14.565 -25.016 1.00 47.91 101 ALA A CA 1
ATOM 778 C C . ALA A 1 101 ? -13.450 -14.469 -25.960 1.00 47.91 101 ALA A C 1
ATOM 780 O O . ALA A 1 101 ? -12.316 -14.691 -25.524 1.00 47.91 101 ALA A O 1
ATOM 781 N N . PRO A 1 102 ? -13.628 -14.077 -27.242 1.00 50.12 102 PRO A N 1
ATOM 782 C CA . PRO A 1 102 ? -12.521 -13.943 -28.183 1.00 50.12 102 PRO A CA 1
ATOM 783 C C . PRO A 1 102 ? -11.584 -12.782 -27.797 1.00 50.12 102 PRO A C 1
ATOM 785 O O . PRO A 1 102 ? -11.995 -11.739 -27.286 1.00 50.12 102 PRO A O 1
ATOM 788 N N . THR A 1 103 ? -10.291 -12.992 -28.034 1.00 50.75 103 THR A N 1
ATOM 789 C CA . THR A 1 103 ? -9.134 -12.214 -27.563 1.00 50.75 103 THR A CA 1
ATOM 790 C C . THR A 1 103 ? -9.186 -10.714 -27.896 1.00 50.75 103 THR A C 1
ATOM 792 O O . THR A 1 103 ? -8.870 -10.288 -29.006 1.00 50.75 103 THR A O 1
ATOM 795 N N . ALA A 1 104 ? -9.497 -9.872 -26.903 1.00 51.00 104 ALA A N 1
ATOM 796 C CA . ALA A 1 104 ? -9.467 -8.414 -27.042 1.00 51.00 104 ALA A CA 1
ATOM 797 C C . ALA A 1 104 ? -8.043 -7.824 -26.913 1.00 51.00 104 ALA A C 1
ATOM 799 O O . AL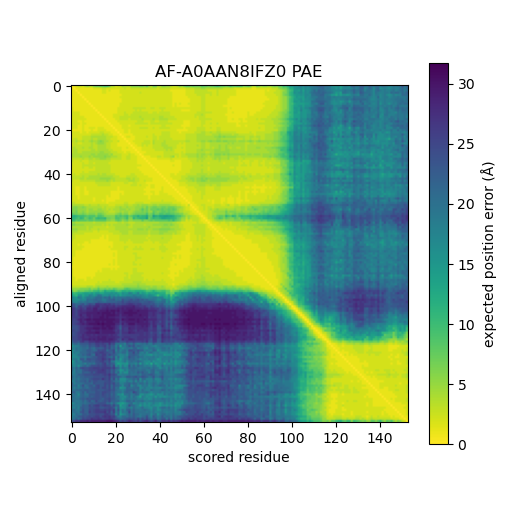A A 1 104 ? -7.282 -8.142 -25.993 1.00 51.00 104 ALA A O 1
ATOM 800 N N . LYS A 1 105 ? -7.704 -6.929 -27.853 1.00 52.12 105 LYS A N 1
ATOM 801 C CA . LYS A 1 105 ? -6.420 -6.220 -28.001 1.00 52.12 105 LYS A CA 1
ATOM 802 C C . LYS A 1 105 ? -6.021 -5.460 -26.723 1.00 52.12 105 LYS A C 1
ATOM 804 O O . LYS A 1 105 ? -6.769 -4.629 -26.216 1.00 52.12 105 LYS A O 1
ATOM 809 N N . ARG A 1 106 ? -4.807 -5.716 -26.220 1.00 52.28 106 ARG A N 1
ATOM 810 C CA . ARG A 1 106 ? -4.195 -4.999 -25.085 1.00 52.28 106 ARG A CA 1
ATOM 811 C C . ARG A 1 106 ? -3.675 -3.627 -25.539 1.00 52.28 106 ARG A C 1
ATOM 813 O O . ARG A 1 106 ? -2.874 -3.561 -26.466 1.00 52.28 106 ARG A O 1
ATOM 820 N N . PHE A 1 107 ? -4.119 -2.563 -24.871 1.00 45.78 107 PHE A N 1
ATOM 821 C CA . PHE A 1 107 ? -3.695 -1.174 -25.088 1.00 45.78 107 PHE A CA 1
ATOM 822 C C . PHE A 1 107 ? -2.169 -1.009 -24.919 1.00 45.78 107 PHE A C 1
ATOM 824 O O . PHE A 1 107 ? -1.610 -1.457 -23.916 1.00 45.78 107 PHE A O 1
ATOM 831 N N . ARG A 1 108 ? -1.513 -0.380 -25.905 1.00 45.53 108 ARG A N 1
ATOM 832 C CA . ARG A 1 108 ? -0.060 -0.122 -25.986 1.00 45.53 108 ARG A CA 1
ATOM 833 C C . ARG A 1 108 ? 0.209 1.383 -25.851 1.00 45.53 108 ARG A C 1
ATOM 835 O O . ARG A 1 108 ? -0.561 2.170 -26.389 1.00 45.53 108 ARG A O 1
ATOM 842 N N . PHE A 1 109 ? 1.289 1.770 -25.168 1.00 47.34 109 PHE A N 1
ATOM 843 C CA . PHE A 1 109 ? 1.704 3.170 -24.976 1.00 47.34 109 PHE A CA 1
ATOM 844 C C . PHE A 1 109 ? 2.945 3.525 -25.816 1.00 47.34 109 PHE A C 1
ATOM 846 O O . PHE A 1 109 ? 3.994 3.814 -25.258 1.00 47.34 109 PHE A O 1
ATOM 853 N N . GLY A 1 110 ? 2.833 3.491 -27.145 1.00 54.62 110 GLY A N 1
ATOM 854 C CA . GLY A 1 110 ? 3.732 4.211 -28.066 1.00 54.62 110 GLY A CA 1
ATOM 855 C C . GLY A 1 110 ? 2.986 5.404 -28.674 1.00 54.62 110 GLY A C 1
ATOM 856 O O . GLY A 1 110 ? 1.911 5.754 -28.186 1.00 54.62 110 GLY A O 1
ATOM 857 N N . ASP A 1 111 ? 3.451 5.964 -29.793 1.00 57.12 111 ASP A N 1
ATOM 858 C CA . ASP A 1 111 ? 2.575 6.791 -30.652 1.00 57.12 111 ASP A CA 1
ATOM 859 C C . ASP A 1 111 ? 1.376 5.986 -31.214 1.00 57.12 111 ASP A C 1
ATOM 861 O O . ASP A 1 111 ? 0.474 6.533 -31.844 1.00 57.12 111 ASP A O 1
ATOM 865 N N . GLY A 1 112 ? 1.350 4.678 -30.935 1.00 56.03 112 GLY A N 1
ATOM 866 C CA . GLY A 1 112 ? 0.278 3.752 -31.259 1.00 56.03 112 GLY A CA 1
ATOM 867 C C . GLY A 1 112 ? 0.500 3.041 -32.587 1.00 56.03 112 GLY A C 1
ATOM 868 O O . GLY A 1 112 ? -0.333 2.212 -32.959 1.00 56.03 112 GLY A O 1
ATOM 869 N N . THR A 1 113 ? 1.601 3.330 -33.285 1.00 58.66 113 THR A N 1
ATOM 870 C CA . THR A 1 113 ? 1.907 2.729 -34.581 1.00 58.66 113 THR A CA 1
ATOM 871 C C . THR A 1 113 ? 2.407 1.292 -34.436 1.00 58.66 113 THR A C 1
ATOM 873 O O . THR A 1 113 ? 2.957 0.859 -33.416 1.00 58.66 113 THR A O 1
ATOM 876 N N . GLU A 1 114 ? 2.152 0.487 -35.461 1.00 53.78 114 GLU A N 1
ATOM 877 C CA . GLU A 1 114 ? 2.620 -0.891 -35.510 1.00 53.78 114 GLU A CA 1
ATOM 878 C C . GLU A 1 114 ? 4.156 -0.913 -35.562 1.00 53.78 114 GLU A C 1
ATOM 880 O O . GLU A 1 114 ? 4.758 -0.343 -36.464 1.00 53.78 114 GLU A O 1
ATOM 885 N N . GLY A 1 115 ? 4.793 -1.524 -34.556 1.00 60.91 115 GLY A N 1
ATOM 886 C CA . GLY A 1 115 ? 6.251 -1.493 -34.381 1.00 60.91 115 GLY A CA 1
ATOM 887 C C . GLY A 1 115 ? 6.771 -0.414 -33.420 1.00 60.91 115 GLY A C 1
ATOM 888 O O . GLY A 1 115 ? 7.957 -0.432 -33.104 1.00 60.91 115 GLY A O 1
ATOM 889 N N . SER A 1 116 ? 5.913 0.472 -32.891 1.00 67.69 116 SER A N 1
ATOM 890 C CA . SER A 1 116 ? 6.333 1.502 -31.928 1.00 67.69 116 SER A CA 1
ATOM 891 C C . SER A 1 116 ? 6.818 0.891 -30.607 1.00 67.69 116 SER A C 1
ATOM 893 O O . SER A 1 116 ? 6.165 -0.001 -30.048 1.00 67.69 116 SER A O 1
ATOM 895 N N . CYS A 1 117 ? 7.929 1.404 -30.083 1.00 74.44 117 CYS A N 1
ATOM 896 C CA . CYS A 1 117 ? 8.450 1.036 -28.774 1.00 74.44 117 CYS A CA 1
ATOM 897 C C . CYS A 1 117 ? 7.677 1.714 -27.636 1.00 74.44 117 CYS A C 1
ATOM 899 O O . CYS A 1 117 ? 7.244 2.857 -27.769 1.00 74.44 117 CYS A O 1
ATOM 901 N 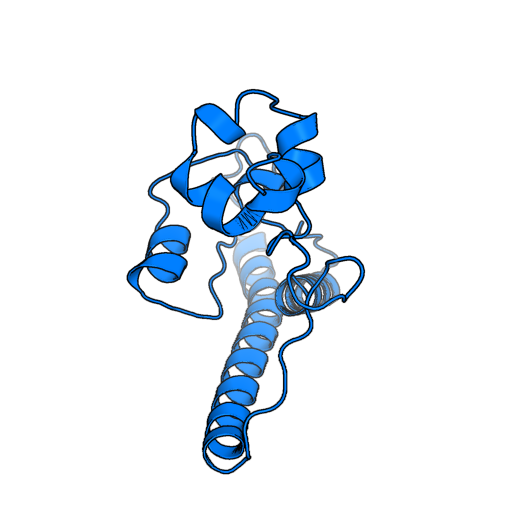N . TYR A 1 118 ? 7.511 1.016 -26.510 1.00 75.31 118 TYR A N 1
ATOM 902 C CA . TYR A 1 118 ? 6.813 1.546 -25.343 1.00 75.31 118 TYR A CA 1
ATOM 903 C C . TYR A 1 118 ? 7.345 0.998 -24.024 1.00 75.31 118 TYR A C 1
ATOM 905 O O . TYR A 1 118 ? 7.828 -0.132 -23.948 1.00 75.31 118 TYR A O 1
ATOM 913 N N . ASP A 1 119 ? 7.177 1.788 -22.964 1.00 83.56 119 ASP A N 1
ATOM 914 C CA . ASP A 1 119 ? 7.386 1.325 -21.597 1.00 83.56 119 ASP A CA 1
ATOM 915 C C . ASP A 1 119 ? 6.146 0.568 -21.095 1.00 83.56 119 ASP A C 1
ATOM 917 O O . ASP A 1 119 ? 5.007 1.030 -21.209 1.00 83.56 119 ASP A O 1
ATOM 921 N N . LEU A 1 120 ? 6.356 -0.593 -20.472 1.00 74.94 120 LEU A N 1
ATOM 922 C CA . LEU A 1 120 ? 5.299 -1.351 -19.792 1.00 74.94 120 LEU A CA 1
ATOM 923 C C . LEU A 1 120 ? 4.938 -0.747 -18.431 1.00 74.94 120 LEU A C 1
ATOM 925 O O . LEU A 1 120 ? 3.879 -1.048 -17.868 1.00 74.94 120 LEU A O 1
ATOM 929 N N . ARG A 1 121 ? 5.826 0.077 -17.863 1.00 78.75 121 ARG A N 1
ATOM 930 C CA . ARG A 1 121 ? 5.642 0.714 -16.557 1.00 78.75 121 ARG A CA 1
ATOM 931 C C . ARG A 1 121 ? 5.625 2.230 -16.704 1.00 78.75 121 ARG A C 1
ATOM 933 O O . ARG A 1 121 ? 6.552 2.835 -17.217 1.00 78.75 121 ARG A O 1
ATOM 940 N N . HIS A 1 122 ? 4.608 2.856 -16.122 1.00 80.31 122 HIS A N 1
ATOM 941 C CA . HIS A 1 122 ? 4.461 4.316 -16.081 1.00 80.31 122 HIS A CA 1
ATOM 942 C C . HIS A 1 122 ? 5.615 5.060 -15.375 1.00 80.31 122 HIS A C 1
ATOM 944 O O . HIS A 1 122 ? 5.761 6.262 -15.565 1.00 80.31 122 HIS A O 1
ATOM 950 N N . ALA A 1 123 ? 6.410 4.371 -14.548 1.00 83.50 123 ALA A N 1
ATOM 951 C CA . ALA A 1 123 ? 7.485 4.968 -13.754 1.00 83.50 123 ALA A CA 1
ATOM 952 C C . ALA A 1 123 ? 8.855 4.991 -14.459 1.00 83.50 123 ALA A C 1
ATOM 954 O O . ALA A 1 123 ? 9.772 5.632 -13.954 1.00 83.50 123 ALA A O 1
ATOM 955 N N . CYS A 1 124 ? 9.000 4.347 -15.624 1.00 87.38 124 CYS A N 1
ATOM 956 C CA . CYS A 1 124 ? 10.287 4.209 -16.313 1.00 87.38 124 CYS A CA 1
ATOM 957 C C . CYS A 1 124 ? 10.991 5.551 -16.553 1.00 87.38 124 CYS A C 1
ATOM 959 O O . CYS A 1 124 ? 12.157 5.703 -16.193 1.00 87.38 124 CYS A O 1
ATOM 961 N N . LYS A 1 125 ? 10.257 6.559 -17.042 1.00 87.62 125 LYS A N 1
ATOM 962 C CA . LYS A 1 125 ? 10.795 7.908 -17.268 1.00 87.62 125 LYS A CA 1
ATOM 963 C C . LYS A 1 125 ? 11.371 8.528 -15.993 1.00 87.62 125 LYS A C 1
ATOM 965 O O . LYS A 1 125 ? 12.436 9.137 -16.028 1.00 87.62 125 LYS A O 1
ATOM 970 N N . ARG A 1 126 ? 10.670 8.362 -14.866 1.00 88.94 126 ARG A N 1
ATOM 971 C CA . ARG A 1 126 ? 11.099 8.883 -13.565 1.00 88.94 126 ARG A CA 1
ATOM 972 C C . ARG A 1 126 ? 12.359 8.165 -13.086 1.00 88.94 126 ARG A C 1
ATOM 974 O O . ARG A 1 126 ? 13.343 8.824 -12.775 1.00 88.94 126 ARG A O 1
ATOM 981 N N . TRP A 1 127 ? 12.356 6.834 -13.102 1.00 92.56 127 TRP A N 1
ATOM 982 C CA . TRP A 1 127 ? 13.489 6.036 -12.635 1.00 92.56 127 TRP A CA 1
ATOM 983 C C . TRP A 1 127 ? 14.780 6.318 -13.407 1.00 92.56 127 TRP A C 1
ATOM 985 O O . TRP A 1 127 ? 15.829 6.456 -12.786 1.00 92.56 127 TRP A O 1
ATOM 995 N N . VAL A 1 128 ? 14.706 6.457 -14.735 1.00 92.12 128 VAL A N 1
ATOM 996 C CA . VAL A 1 128 ? 15.877 6.798 -15.563 1.00 92.12 128 VAL A CA 1
ATOM 997 C C . VAL A 1 128 ? 16.347 8.233 -15.306 1.00 92.12 128 VAL A C 1
ATOM 999 O O . VAL A 1 128 ? 17.548 8.486 -15.303 1.00 92.12 128 VAL A O 1
ATOM 1002 N N . SER A 1 129 ? 15.427 9.167 -15.037 1.00 89.69 129 SER A N 1
ATOM 1003 C CA . SER A 1 129 ? 15.797 10.549 -14.700 1.00 89.69 129 SER A CA 1
ATOM 1004 C C . SER A 1 129 ? 16.471 10.678 -13.331 1.00 89.69 129 SER A C 1
ATOM 1006 O O . SER A 1 129 ? 17.393 11.472 -13.179 1.00 89.69 129 SER A O 1
ATOM 1008 N N . GLU A 1 130 ? 16.035 9.888 -12.347 1.00 92.56 130 GLU A N 1
ATOM 1009 C CA . GLU A 1 130 ? 16.576 9.911 -10.983 1.00 92.56 130 GLU A CA 1
ATOM 1010 C C . GLU A 1 130 ? 17.864 9.079 -10.860 1.00 92.56 130 GLU A C 1
ATOM 1012 O O . GLU A 1 130 ? 18.741 9.419 -10.069 1.00 92.56 130 GLU A O 1
ATOM 1017 N N . ARG A 1 131 ? 18.002 8.004 -11.650 1.00 93.75 131 ARG A N 1
ATOM 1018 C CA . ARG A 1 131 ? 19.197 7.146 -11.706 1.00 93.75 131 ARG A CA 1
ATOM 1019 C C . ARG A 1 131 ? 19.595 6.835 -13.155 1.00 93.75 131 ARG A C 1
ATOM 1021 O O . ARG A 1 131 ? 19.151 5.829 -13.714 1.00 93.75 131 ARG A O 1
ATOM 1028 N N . PRO A 1 132 ? 20.465 7.659 -13.768 1.00 90.56 132 PRO A N 1
ATOM 1029 C CA . PRO A 1 132 ? 20.878 7.487 -15.165 1.00 90.56 132 PRO A CA 1
ATOM 1030 C C . PRO A 1 132 ? 21.616 6.171 -15.457 1.00 90.56 132 PRO A C 1
ATOM 1032 O O . PRO A 1 132 ? 21.651 5.710 -16.597 1.00 90.56 132 PRO A O 1
ATOM 1035 N N . ASP A 1 133 ? 22.209 5.543 -14.442 1.00 94.44 133 ASP A N 1
ATOM 1036 C CA . ASP A 1 133 ? 22.919 4.269 -14.558 1.00 94.44 133 ASP A CA 1
ATOM 1037 C C . ASP A 1 133 ? 21.981 3.049 -14.575 1.00 94.44 133 ASP A C 1
ATOM 1039 O O . ASP A 1 133 ? 22.414 1.953 -14.936 1.00 94.44 133 ASP A O 1
ATOM 1043 N N . LEU A 1 134 ? 20.695 3.223 -14.242 1.00 93.12 134 LEU A N 1
ATOM 1044 C CA . LEU A 1 134 ? 19.742 2.133 -14.014 1.00 93.12 134 LEU A CA 1
ATOM 1045 C C . LEU A 1 134 ? 19.574 1.204 -15.223 1.00 93.12 134 LEU A C 1
ATOM 1047 O O . LEU A 1 134 ? 19.473 -0.014 -15.076 1.00 93.12 134 LEU A O 1
ATOM 1051 N N . CYS A 1 135 ? 19.603 1.767 -16.432 1.00 93.31 135 CYS A N 1
ATOM 1052 C CA . CYS A 1 135 ? 19.519 1.002 -17.677 1.00 93.31 135 CYS A CA 1
ATOM 1053 C C . CYS A 1 135 ? 20.723 0.067 -17.892 1.00 93.31 135 CYS A C 1
ATOM 1055 O O . CYS A 1 135 ? 20.609 -0.911 -18.630 1.00 93.31 135 CYS A O 1
ATOM 1057 N N . ARG A 1 136 ? 21.870 0.359 -17.259 1.00 93.69 136 ARG A N 1
ATOM 1058 C CA . ARG A 1 136 ? 23.091 -0.461 -17.307 1.00 93.69 136 ARG A CA 1
ATOM 1059 C C . ARG A 1 136 ? 23.204 -1.395 -16.109 1.00 93.69 136 ARG A C 1
ATOM 1061 O O . ARG A 1 136 ? 23.645 -2.525 -16.285 1.00 93.69 136 ARG A O 1
ATOM 1068 N N . SER A 1 137 ? 22.819 -0.939 -14.918 1.00 93.75 137 SER A N 1
ATOM 1069 C CA . SER A 1 137 ? 22.931 -1.724 -13.685 1.00 93.75 137 SER A CA 1
ATOM 1070 C C . SER A 1 137 ? 21.834 -2.783 -13.547 1.00 93.75 137 SER A C 1
ATOM 1072 O O . SER A 1 137 ? 22.082 -3.833 -12.958 1.00 93.75 137 SER A O 1
ATOM 1074 N N . VAL A 1 138 ? 20.653 -2.575 -14.149 1.00 92.06 138 VAL A N 1
ATOM 1075 C CA . VAL A 1 138 ? 19.536 -3.541 -14.128 1.00 92.06 138 VAL A CA 1
ATOM 1076 C C . VAL A 1 138 ? 19.032 -3.853 -15.551 1.00 92.06 138 VAL A C 1
ATOM 1078 O O . VAL A 1 138 ? 17.858 -3.650 -15.876 1.00 92.06 138 VAL A O 1
ATOM 1081 N N . PRO A 1 139 ? 19.901 -4.365 -16.443 1.00 89.00 139 PRO A N 1
ATOM 1082 C CA . PRO A 1 139 ? 19.656 -4.362 -17.884 1.00 89.00 139 PRO A CA 1
ATOM 1083 C C . PRO A 1 139 ? 18.490 -5.263 -18.307 1.00 89.00 139 PRO A C 1
ATOM 1085 O O . PRO A 1 139 ? 17.774 -4.929 -19.242 1.00 89.00 139 PRO A O 1
ATOM 1088 N N . ILE A 1 140 ? 18.253 -6.383 -17.615 1.00 83.12 140 ILE A N 1
ATOM 1089 C CA . ILE A 1 140 ? 17.162 -7.313 -17.954 1.00 83.12 140 ILE A CA 1
ATOM 1090 C C . ILE A 1 140 ? 15.802 -6.665 -17.675 1.00 83.12 140 ILE A C 1
ATOM 1092 O O . ILE A 1 140 ? 14.975 -6.546 -18.577 1.00 83.12 140 ILE A O 1
ATOM 1096 N N . PHE A 1 141 ? 15.589 -6.191 -16.443 1.00 87.44 141 PHE A N 1
ATOM 1097 C CA . PHE A 1 141 ? 14.326 -5.568 -16.046 1.00 87.44 141 PHE A CA 1
ATOM 1098 C C . PHE A 1 141 ? 14.032 -4.322 -16.881 1.00 87.44 141 PHE A C 1
ATOM 1100 O O . PHE A 1 141 ? 12.905 -4.153 -17.353 1.00 87.44 141 PHE A O 1
ATOM 1107 N N . MET A 1 142 ? 15.045 -3.473 -17.077 1.00 92.06 142 MET A N 1
ATOM 1108 C CA . MET A 1 142 ? 14.889 -2.226 -17.816 1.00 92.06 142 MET A CA 1
ATOM 1109 C C . MET A 1 142 ? 14.615 -2.473 -19.300 1.00 92.06 142 MET A C 1
ATOM 1111 O O . MET A 1 142 ? 13.754 -1.802 -19.856 1.00 92.06 142 MET A O 1
ATOM 1115 N N . ARG A 1 143 ? 15.224 -3.491 -19.918 1.00 86.94 143 ARG A N 1
ATOM 1116 C CA . ARG A 1 143 ? 14.902 -3.883 -21.297 1.00 86.94 143 ARG A CA 1
ATOM 1117 C C . ARG A 1 143 ? 13.479 -4.398 -21.452 1.00 86.94 143 ARG A C 1
ATOM 1119 O O . ARG A 1 143 ? 12.822 -4.104 -22.439 1.00 86.94 143 ARG A O 1
ATOM 1126 N N . GLU A 1 144 ? 12.990 -5.176 -20.494 1.00 84.12 144 GLU A N 1
ATOM 1127 C CA . GLU A 1 144 ? 11.649 -5.761 -20.585 1.00 84.12 144 GLU A CA 1
ATOM 1128 C C . GLU A 1 144 ? 10.538 -4.763 -20.256 1.00 84.12 144 GLU A C 1
ATOM 1130 O O . GLU A 1 144 ? 9.455 -4.830 -20.831 1.00 84.12 144 GLU A O 1
ATOM 1135 N N . ASN A 1 145 ? 10.778 -3.851 -19.310 1.00 85.94 145 ASN A N 1
ATOM 1136 C CA . ASN A 1 145 ? 9.736 -2.979 -18.768 1.00 85.94 145 ASN A CA 1
ATOM 1137 C C . ASN A 1 145 ? 9.853 -1.524 -19.222 1.00 85.94 145 ASN A C 1
ATOM 1139 O O . ASN A 1 145 ? 8.841 -0.824 -19.206 1.00 85.94 145 ASN A O 1
ATOM 1143 N N . CYS A 1 146 ? 11.056 -1.081 -19.581 1.00 90.25 146 CYS A N 1
ATOM 1144 C CA . CYS A 1 146 ? 11.420 0.320 -19.773 1.00 90.25 146 CYS A CA 1
ATOM 1145 C C . CYS A 1 146 ? 12.248 0.549 -21.052 1.00 90.25 146 CYS A C 1
ATOM 1147 O O . CY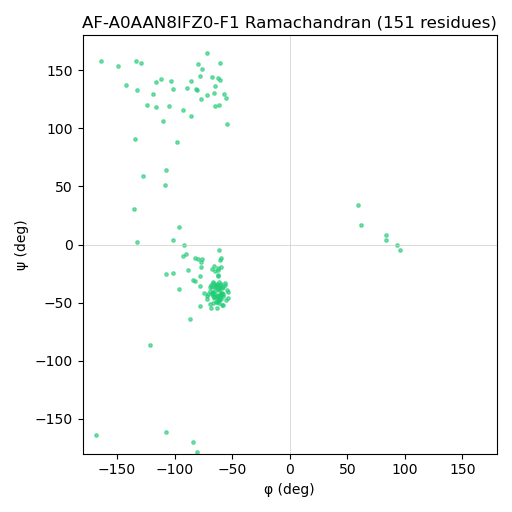S A 1 146 ? 13.112 1.428 -21.081 1.00 90.25 146 CYS A O 1
ATOM 1149 N N . ALA A 1 147 ? 12.030 -0.273 -22.087 1.00 87.50 147 ALA A N 1
ATOM 1150 C CA . ALA A 1 147 ? 12.815 -0.248 -23.321 1.00 87.50 147 ALA A CA 1
ATOM 1151 C C . ALA A 1 147 ? 12.864 1.148 -23.955 1.00 87.50 147 ALA A C 1
ATOM 1153 O O . ALA A 1 147 ? 13.933 1.584 -24.379 1.00 87.50 147 ALA A O 1
ATOM 1154 N N . TYR A 1 148 ? 11.732 1.860 -23.948 1.00 87.88 148 TYR A N 1
ATOM 1155 C CA . TYR A 1 148 ? 11.621 3.203 -24.507 1.00 87.88 148 TYR A CA 1
ATOM 1156 C C . TYR A 1 148 ? 12.404 4.218 -23.673 1.00 87.88 148 TYR A C 1
ATOM 1158 O O . TYR A 1 148 ? 13.263 4.920 -24.199 1.00 87.88 148 TYR A O 1
ATOM 1166 N N . SER A 1 149 ? 12.184 4.250 -22.356 1.00 89.44 149 SER A N 1
ATOM 1167 C CA . SER A 1 149 ? 12.916 5.163 -21.465 1.00 89.44 149 SER A CA 1
ATOM 1168 C C . SER A 1 149 ? 14.428 4.913 -21.444 1.00 89.44 149 SER A C 1
ATOM 1170 O O . SER A 1 149 ? 15.190 5.839 -21.180 1.00 89.44 149 SER A O 1
ATOM 1172 N N . CYS A 1 150 ? 14.874 3.683 -21.708 1.00 90.62 150 CYS A N 1
ATOM 1173 C CA . CYS A 1 150 ? 16.292 3.327 -21.747 1.00 90.62 150 CYS A CA 1
ATOM 1174 C C . CYS A 1 150 ? 16.944 3.432 -23.132 1.00 90.62 150 CYS A C 1
ATOM 1176 O O . CYS A 1 150 ? 18.135 3.133 -23.236 1.00 90.62 150 CYS A O 1
ATOM 1178 N N . GLY A 1 151 ? 16.202 3.818 -24.179 1.00 87.81 151 GLY A N 1
ATOM 1179 C CA . GLY A 1 151 ? 16.713 3.863 -25.557 1.00 87.81 151 GLY A CA 1
ATOM 1180 C C . GLY A 1 151 ? 17.214 2.502 -26.052 1.00 87.81 151 GLY A C 1
ATOM 1181 O O . GLY A 1 151 ? 18.225 2.418 -26.741 1.00 87.81 151 GLY A O 1
ATOM 1182 N N . GLN A 1 152 ? 16.570 1.419 -25.607 1.00 84.69 152 GLN A N 1
ATOM 1183 C CA . GLN A 1 152 ? 16.898 0.032 -25.984 1.00 84.69 152 GLN A CA 1
ATOM 1184 C C . GLN A 1 152 ? 16.014 -0.483 -27.128 1.00 84.69 152 GLN A C 1
ATOM 1186 O O . GLN A 1 152 ? 15.939 -1.681 -27.404 1.00 84.69 152 GLN A O 1
ATOM 1191 N N . CYS A 1 153 ? 15.363 0.475 -27.766 1.00 74.00 153 CYS A N 1
ATOM 1192 C CA . CYS A 1 153 ? 14.627 0.475 -29.003 1.00 74.00 153 CYS A CA 1
ATOM 1193 C C . CYS A 1 153 ? 14.906 1.848 -29.648 1.00 74.00 153 CYS A C 1
ATOM 1195 O O . CYS A 1 153 ? 14.730 1.930 -30.873 1.00 74.00 153 CYS A O 1
#

Foldseek 3Di:
DVLQVVLQVQLCVQPNDGDDDDDCCVPPRDDPPDPQVCCVPVVVDPDGDDDDWDDDPVDPPRVDDDPVCPVSRVVSNVSSVVSSVVVVVVVVVVVVVVVPDPDDDDDFPAVRDDVGDGAQDPCLLVCCVVPVCCCVVVVVCCCVGPCPNNVVD